Protein AF-A0A257XBR1-F1 (afdb_monomer)

Radius of gyration: 21.32 Å; Cα contacts (8 Å, |Δi|>4): 31; chains: 1; bounding box: 71×29×44 Å

Secondary structure (DSSP, 8-state):
-HHHHHHH---S-----TTT-TT--S--TT-GGGHHHHHHHHHHHHHHHHHTT------S----TTS------TTTT----------

pLDDT: mean 77.7, std 20.83, range [36.5, 98.12]

Mean predicted ali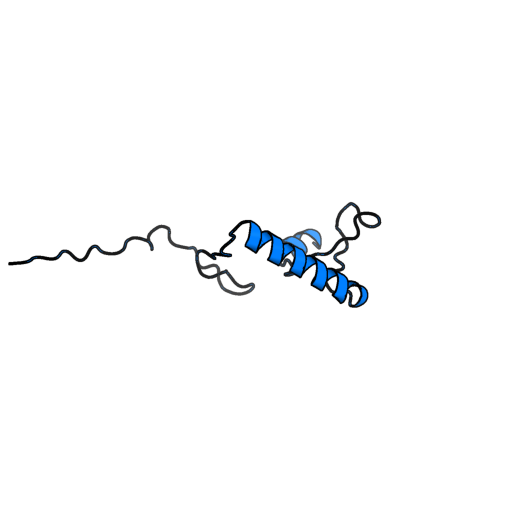gned error: 12.59 Å

Foldseek 3Di:
DVVVVCVLDPDPDFDDDCVVCVPSPDGCPPPPVCVVVCVVVVVVVVVVCVVVVPPVDDDDDDDDRPRPDDDPDPPPPDDPPPDDDDD

Sequence (87 aa):
AEIVKRYSVRPAEELYDLKNDPNELHNLADDPAQAERIKQMRGEVDTWMQQQGDKQTVFGKPLLIGEPVTMVDPGAGKKKKAKSPGK

Solvent-accessible surface area (backbone atoms only — not comparable to full-atom values): 6025 Å² total; per-residue (Å²): 116,69,75,62,50,56,73,74,56,71,71,99,63,81,35,63,54,59,92,86,34,77,78,63,80,59,72,42,58,85,39,75,91,40,48,67,59,50,56,52,54,51,52,53,51,55,50,50,37,56,74,72,65,58,77,81,77,74,89,70,82,80,83,50,94,89,56,81,85,75,78,79,62,92,69,81,77,70,75,78,79,80,79,80,80,90,129

Structure (mmCIF, N/CA/C/O backbone):
data_AF-A0A257XBR1-F1
#
_entry.id   AF-A0A257XBR1-F1
#
loop_
_atom_site.group_PDB
_atom_site.id
_atom_site.type_symbol
_atom_site.label_atom_id
_atom_site.label_alt_id
_atom_site.label_comp_id
_atom_site.label_asym_id
_atom_site.label_entity_id
_atom_site.label_seq_id
_atom_site.pdbx_PDB_ins_code
_atom_site.Cartn_x
_atom_site.Cartn_y
_atom_site.Cartn_z
_atom_site.occupancy
_atom_site.B_iso_or_equiv
_atom_site.auth_seq_id
_atom_site.auth_comp_id
_atom_site.auth_asym_id
_atom_site.auth_atom_id
_atom_site.pdbx_PDB_model_num
ATOM 1 N N . ALA A 1 1 ? -3.176 4.819 -26.235 1.00 55.78 1 ALA A N 1
ATOM 2 C CA . ALA A 1 1 ? -4.315 3.958 -25.844 1.00 55.78 1 ALA A CA 1
ATOM 3 C C . ALA A 1 1 ? -4.152 3.387 -24.431 1.00 55.78 1 ALA A C 1
ATOM 5 O O . ALA A 1 1 ? -5.122 3.366 -23.687 1.00 55.78 1 ALA A O 1
ATOM 6 N N . GLU A 1 2 ? -2.945 2.984 -24.026 1.00 58.00 2 GLU A N 1
ATOM 7 C CA . GLU A 1 2 ? -2.684 2.342 -22.725 1.00 58.00 2 GLU A CA 1
ATOM 8 C C . GLU A 1 2 ? -2.953 3.237 -21.495 1.00 58.00 2 GLU A C 1
ATOM 10 O O . GLU A 1 2 ? -3.634 2.816 -20.564 1.00 58.00 2 GLU A O 1
ATOM 15 N N . ILE A 1 3 ? -2.553 4.515 -21.547 1.00 57.47 3 ILE A N 1
ATOM 16 C CA . ILE A 1 3 ? -2.777 5.504 -20.469 1.00 57.47 3 ILE A CA 1
ATOM 17 C C . ILE A 1 3 ? -4.276 5.692 -20.153 1.00 57.47 3 ILE A C 1
ATOM 19 O O . ILE A 1 3 ? -4.666 5.817 -18.995 1.00 57.47 3 ILE A O 1
ATOM 23 N N . VAL A 1 4 ? -5.136 5.656 -21.177 1.00 57.03 4 VAL A N 1
ATOM 24 C CA . VAL A 1 4 ? -6.594 5.838 -21.033 1.00 57.03 4 VAL A CA 1
ATOM 25 C C . VAL A 1 4 ? -7.249 4.618 -20.370 1.00 57.03 4 VAL A C 1
ATOM 27 O O . VAL A 1 4 ? -8.225 4.752 -19.631 1.00 57.03 4 VAL A O 1
ATOM 30 N N . LYS A 1 5 ? -6.687 3.419 -20.571 1.00 57.31 5 LYS A N 1
ATOM 31 C CA . LYS A 1 5 ? -7.210 2.179 -19.984 1.00 57.31 5 LYS A CA 1
ATOM 32 C C . LYS A 1 5 ? -6.971 2.118 -18.470 1.00 57.31 5 LYS A C 1
ATOM 34 O O . LYS A 1 5 ? -7.890 1.744 -17.747 1.00 57.31 5 LYS A O 1
ATOM 39 N N . ARG A 1 6 ? -5.811 2.588 -17.987 1.00 55.97 6 ARG A N 1
ATOM 40 C CA . ARG A 1 6 ? -5.496 2.716 -16.544 1.00 55.97 6 ARG A CA 1
ATOM 41 C C . ARG A 1 6 ? -6.441 3.674 -15.807 1.00 55.97 6 ARG A C 1
ATOM 43 O O . ARG A 1 6 ? -6.689 3.519 -14.619 1.00 55.97 6 ARG A O 1
ATOM 50 N N . TYR A 1 7 ? -7.002 4.649 -16.522 1.00 52.81 7 TYR A N 1
ATOM 51 C CA . TYR A 1 7 ? -8.018 5.551 -15.976 1.00 52.81 7 TYR A CA 1
ATOM 52 C C . TYR A 1 7 ? -9.411 4.919 -15.872 1.00 52.81 7 TYR A C 1
ATOM 54 O O . TYR A 1 7 ? -10.212 5.364 -15.058 1.00 52.81 7 TYR A O 1
ATOM 62 N N . SER A 1 8 ? -9.707 3.898 -16.682 1.00 57.41 8 SER A N 1
ATOM 63 C CA . SER A 1 8 ? -11.043 3.288 -16.751 1.00 57.41 8 SER A CA 1
ATOM 64 C C . SER A 1 8 ? -11.221 2.112 -15.787 1.00 57.41 8 SER A C 1
ATOM 66 O O . SER A 1 8 ? -12.345 1.805 -15.401 1.00 57.41 8 SER A O 1
ATOM 68 N N . VAL A 1 9 ? -10.127 1.448 -15.400 1.00 62.94 9 VAL A N 1
ATOM 69 C CA . VAL A 1 9 ? -10.123 0.329 -14.450 1.00 62.94 9 VAL A CA 1
ATOM 70 C C . VAL A 1 9 ? -8.896 0.477 -13.564 1.00 62.94 9 VAL A C 1
ATOM 72 O O . VAL A 1 9 ? -7.773 0.278 -14.027 1.00 62.94 9 VAL A O 1
ATOM 75 N N . ARG A 1 10 ? -9.114 0.843 -12.300 1.00 69.12 10 ARG A N 1
ATOM 76 C CA . ARG A 1 10 ? -8.063 0.830 -11.283 1.00 69.12 10 ARG A CA 1
ATOM 77 C C . ARG A 1 10 ? -8.182 -0.449 -10.458 1.00 69.12 10 ARG A C 1
ATOM 79 O O . ARG A 1 10 ? -9.298 -0.764 -10.035 1.00 69.12 10 ARG A O 1
ATOM 86 N N . PRO A 1 11 ? -7.084 -1.199 -10.267 1.00 82.19 11 PRO A N 1
ATOM 87 C CA . PRO A 1 11 ? -7.090 -2.321 -9.342 1.00 82.19 11 PRO A CA 1
ATOM 88 C C . PRO A 1 11 ? -7.385 -1.815 -7.926 1.00 82.19 11 PRO A C 1
ATOM 90 O O . PRO A 1 11 ? -7.209 -0.634 -7.627 1.00 82.19 11 PRO A O 1
ATOM 93 N N . ALA A 1 12 ? -7.857 -2.713 -7.063 1.00 86.31 12 ALA A N 1
ATOM 94 C CA . ALA A 1 12 ? -8.153 -2.365 -5.675 1.00 86.31 12 ALA A CA 1
ATOM 95 C C . ALA A 1 12 ? -6.899 -1.894 -4.920 1.00 86.31 12 ALA A C 1
ATOM 97 O O . ALA A 1 12 ? -7.008 -1.078 -4.009 1.00 86.31 12 ALA A O 1
ATOM 98 N N . GLU A 1 13 ? -5.726 -2.399 -5.311 1.00 92.06 13 GLU A N 1
ATOM 99 C CA . GLU A 1 13 ? -4.452 -2.113 -4.666 1.00 92.06 13 GLU A CA 1
ATOM 100 C C . GLU A 1 13 ? -3.364 -1.817 -5.701 1.00 92.06 13 GLU A C 1
ATOM 102 O O . GLU A 1 13 ? -3.313 -2.407 -6.785 1.00 92.06 13 GLU A O 1
ATOM 107 N N . GLU A 1 14 ? -2.489 -0.878 -5.351 1.00 94.25 14 GLU A N 1
ATOM 108 C CA . GLU A 1 14 ? -1.364 -0.435 -6.165 1.00 94.25 14 GLU A CA 1
ATOM 109 C C . GLU A 1 14 ? -0.106 -0.374 -5.280 1.00 94.25 14 GLU A C 1
ATOM 111 O O . GLU A 1 14 ? -0.118 0.272 -4.232 1.00 94.25 14 GLU A O 1
ATOM 116 N N . LEU A 1 15 ? 0.970 -1.058 -5.681 1.00 95.88 15 LEU A N 1
ATOM 117 C CA . LEU A 1 15 ? 2.255 -1.096 -4.976 1.00 95.88 15 LEU A CA 1
ATOM 118 C C . LEU A 1 15 ? 3.382 -0.729 -5.946 1.00 95.88 15 LEU A C 1
ATOM 120 O O . LEU A 1 15 ? 3.545 -1.391 -6.967 1.00 95.88 15 LEU A O 1
ATOM 124 N N . TYR A 1 16 ? 4.188 0.277 -5.603 1.00 97.12 16 TYR A N 1
ATOM 125 C CA . TYR A 1 16 ? 5.288 0.761 -6.444 1.00 97.12 16 TYR A CA 1
ATOM 126 C C . TYR A 1 16 ? 6.620 0.738 -5.699 1.00 97.12 16 TYR A C 1
ATOM 128 O O . TYR A 1 16 ? 6.700 1.086 -4.519 1.00 97.12 16 TYR A O 1
ATOM 136 N N . ASP A 1 17 ? 7.685 0.370 -6.407 1.00 96.94 17 ASP A N 1
ATOM 137 C CA . ASP A 1 17 ? 9.056 0.550 -5.935 1.00 96.94 17 ASP A CA 1
ATOM 138 C C . ASP A 1 17 ? 9.582 1.903 -6.415 1.00 96.94 17 ASP A C 1
ATOM 140 O O . ASP A 1 17 ? 10.166 2.005 -7.487 1.00 96.94 17 ASP A O 1
ATOM 144 N N . LEU A 1 18 ? 9.421 2.948 -5.604 1.00 96.62 18 LEU A N 1
ATOM 145 C CA . LEU A 1 18 ? 9.800 4.316 -5.980 1.00 96.62 18 LEU A CA 1
ATOM 146 C C . LEU A 1 18 ? 11.296 4.498 -6.284 1.00 96.62 18 LEU A C 1
ATOM 148 O O . LEU A 1 18 ? 11.678 5.475 -6.927 1.00 96.62 18 LEU A O 1
ATOM 152 N N . LYS A 1 19 ? 12.163 3.588 -5.819 1.00 97.38 19 LYS A N 1
ATOM 153 C CA . LYS A 1 19 ? 13.599 3.658 -6.110 1.00 97.38 19 LYS A CA 1
ATOM 154 C C . LYS A 1 19 ? 13.885 3.270 -7.558 1.00 97.38 19 LYS A C 1
ATOM 156 O O . LYS A 1 19 ? 14.749 3.877 -8.187 1.00 97.38 19 LYS A O 1
ATOM 161 N N . ASN A 1 20 ? 13.186 2.253 -8.055 1.00 96.44 20 ASN A N 1
ATOM 162 C CA . ASN A 1 20 ? 13.387 1.696 -9.392 1.00 96.44 20 ASN A CA 1
ATOM 163 C C . ASN A 1 20 ? 12.326 2.171 -10.404 1.00 96.44 20 ASN A C 1
ATOM 165 O O . ASN A 1 20 ? 12.575 2.143 -11.605 1.00 96.44 20 ASN A O 1
ATOM 169 N N . ASP A 1 21 ? 11.181 2.646 -9.922 1.00 97.00 21 ASP A N 1
ATOM 170 C CA . ASP A 1 21 ? 10.038 3.150 -10.681 1.00 97.00 21 ASP A CA 1
ATOM 171 C C . ASP A 1 21 ? 9.527 4.478 -10.075 1.00 97.00 21 ASP A C 1
ATOM 173 O O . ASP A 1 21 ? 8.471 4.535 -9.440 1.00 97.00 21 ASP A O 1
ATOM 177 N N . PRO A 1 22 ? 10.272 5.584 -10.255 1.00 97.00 22 PRO A N 1
ATOM 178 C CA . PRO A 1 22 ? 9.927 6.884 -9.672 1.00 97.00 22 PRO A CA 1
ATOM 179 C C . PRO A 1 22 ? 8.657 7.512 -10.264 1.00 97.00 22 PRO A C 1
ATOM 181 O O . PRO A 1 22 ? 8.147 8.485 -9.717 1.00 97.00 22 PRO A O 1
ATOM 184 N N . ASN A 1 23 ? 8.171 6.988 -11.393 1.00 96.25 23 ASN A N 1
ATOM 185 C CA . ASN A 1 23 ? 6.975 7.477 -12.076 1.00 96.25 23 ASN A CA 1
ATOM 186 C 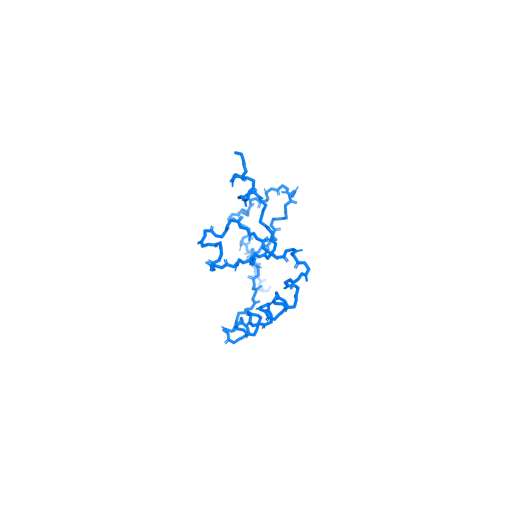C . ASN A 1 23 ? 5.761 6.554 -11.871 1.00 96.25 23 ASN A C 1
ATOM 188 O O . ASN A 1 23 ? 4.742 6.764 -12.531 1.00 96.25 23 ASN A O 1
ATOM 192 N N . GLU A 1 24 ? 5.866 5.541 -11.001 1.00 95.12 24 GLU A N 1
ATOM 193 C CA . GLU A 1 24 ? 4.764 4.642 -10.628 1.00 95.12 24 GLU A CA 1
ATOM 194 C C . GLU A 1 24 ? 4.081 4.007 -11.854 1.00 95.12 24 GLU A C 1
ATOM 196 O O . GLU A 1 24 ? 2.851 3.953 -11.988 1.00 95.12 24 GLU A O 1
ATOM 201 N N . LEU A 1 25 ? 4.877 3.580 -12.830 1.00 93.06 25 LEU A N 1
ATOM 202 C CA . LEU A 1 25 ? 4.395 2.989 -14.076 1.00 93.06 25 LEU A CA 1
ATOM 203 C C . LEU A 1 25 ? 4.201 1.473 -13.967 1.00 93.06 25 LEU A C 1
ATOM 205 O O . LEU A 1 25 ? 3.505 0.889 -14.801 1.00 93.06 25 LEU A O 1
ATOM 209 N N . HIS A 1 26 ? 4.784 0.833 -12.957 1.00 93.81 26 HIS A N 1
ATOM 210 C CA . HIS A 1 26 ? 4.855 -0.615 -12.806 1.00 93.81 26 HIS A CA 1
ATOM 211 C C . HIS A 1 26 ? 4.237 -1.048 -11.478 1.00 93.81 26 HIS A C 1
ATOM 213 O O . HIS A 1 26 ? 4.904 -1.124 -10.451 1.00 93.81 26 HIS A O 1
ATOM 219 N N . ASN A 1 27 ? 2.935 -1.347 -11.511 1.00 94.69 27 ASN A N 1
ATOM 220 C CA . ASN A 1 27 ? 2.225 -1.841 -10.336 1.00 94.69 27 ASN A CA 1
ATOM 221 C C . ASN A 1 27 ? 2.668 -3.276 -10.000 1.00 94.69 27 ASN A C 1
ATOM 223 O O . ASN A 1 27 ? 2.501 -4.183 -10.813 1.00 94.69 27 ASN A O 1
ATOM 227 N N . LEU A 1 28 ? 3.186 -3.469 -8.790 1.00 96.19 28 LEU A N 1
ATOM 228 C CA . LEU A 1 28 ? 3.653 -4.739 -8.234 1.00 96.19 28 LEU A CA 1
ATOM 229 C C . LEU A 1 28 ? 2.601 -5.427 -7.348 1.00 96.19 28 LEU A C 1
ATOM 231 O O . LEU A 1 28 ? 2.908 -6.436 -6.720 1.00 96.19 28 LEU A O 1
ATOM 235 N N . ALA A 1 29 ? 1.380 -4.891 -7.257 1.00 94.75 29 ALA A N 1
ATOM 236 C CA . ALA A 1 29 ? 0.359 -5.390 -6.334 1.00 94.75 29 ALA A CA 1
ATOM 237 C C . ALA A 1 29 ? -0.031 -6.862 -6.576 1.00 94.75 29 ALA A C 1
ATOM 239 O O . ALA A 1 29 ? -0.333 -7.583 -5.630 1.00 94.75 29 ALA A O 1
ATOM 240 N N . ASP A 1 30 ? 0.020 -7.322 -7.828 1.00 93.62 30 ASP A N 1
ATOM 241 C CA . ASP A 1 30 ? -0.314 -8.705 -8.195 1.00 93.62 30 ASP A CA 1
ATOM 242 C C . ASP A 1 30 ? 0.912 -9.643 -8.216 1.00 93.62 30 ASP A C 1
ATOM 244 O O . ASP A 1 30 ? 0.776 -10.827 -8.529 1.00 93.62 30 ASP A O 1
ATOM 248 N N . ASP A 1 31 ? 2.117 -9.147 -7.899 1.00 96.19 31 ASP A N 1
ATOM 249 C CA . ASP A 1 31 ? 3.326 -9.973 -7.824 1.00 96.19 31 ASP A CA 1
ATOM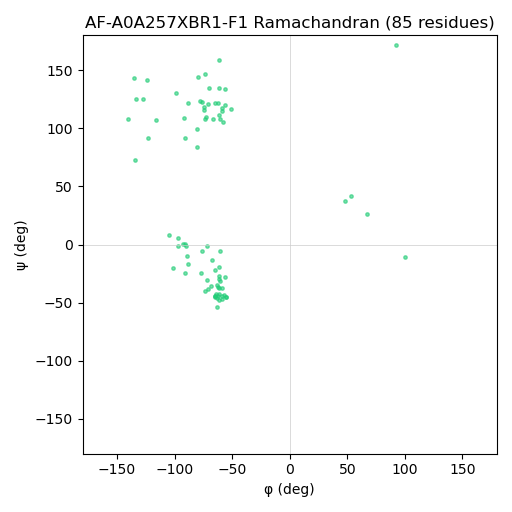 250 C C . ASP A 1 31 ? 3.299 -10.835 -6.543 1.00 96.19 31 ASP A C 1
ATOM 252 O O . ASP A 1 31 ? 3.329 -10.290 -5.432 1.00 96.19 31 ASP A O 1
ATOM 256 N N . PRO A 1 32 ? 3.303 -12.182 -6.646 1.00 96.81 32 PRO A N 1
ATOM 257 C CA . PRO A 1 32 ? 3.316 -13.065 -5.482 1.00 96.81 32 PRO A CA 1
ATOM 258 C C . PRO A 1 32 ? 4.486 -12.813 -4.523 1.00 96.81 32 PRO A C 1
ATOM 260 O O . PRO A 1 32 ? 4.348 -13.044 -3.321 1.00 96.81 32 PRO A O 1
ATOM 263 N N . ALA A 1 33 ? 5.624 -12.315 -5.019 1.00 97.31 33 ALA A N 1
ATOM 264 C CA . ALA A 1 33 ? 6.770 -11.966 -4.185 1.00 97.31 33 ALA A CA 1
ATOM 265 C C . ALA A 1 33 ? 6.474 -10.800 -3.223 1.00 97.31 33 ALA A C 1
ATOM 267 O O . ALA A 1 33 ? 7.136 -10.673 -2.193 1.00 97.31 33 ALA A O 1
ATOM 268 N N . GLN A 1 34 ? 5.470 -9.971 -3.525 1.00 97.44 34 GLN A N 1
ATOM 269 C CA . GLN A 1 34 ? 5.064 -8.823 -2.711 1.00 97.44 34 GLN A CA 1
ATOM 270 C C . GLN A 1 34 ? 3.881 -9.113 -1.778 1.00 97.44 34 GLN A C 1
ATOM 272 O O . GLN A 1 34 ? 3.492 -8.240 -1.001 1.00 97.44 34 GLN A O 1
ATOM 277 N N . ALA A 1 35 ? 3.320 -10.325 -1.787 1.00 96.12 35 ALA A N 1
ATOM 278 C CA . ALA A 1 35 ? 2.092 -10.640 -1.054 1.00 96.12 35 ALA A CA 1
ATOM 279 C C . ALA A 1 35 ? 2.170 -10.319 0.454 1.00 96.12 35 ALA A C 1
ATOM 281 O O . ALA A 1 35 ? 1.264 -9.694 1.009 1.00 96.12 35 ALA A O 1
ATOM 282 N N . GLU A 1 36 ? 3.272 -10.684 1.119 1.00 97.62 36 GLU A N 1
ATOM 283 C CA . GLU A 1 36 ? 3.455 -10.384 2.548 1.00 97.62 36 GLU A CA 1
ATOM 284 C C . GLU A 1 36 ? 3.627 -8.881 2.810 1.00 97.62 36 GLU A C 1
ATOM 286 O O . GLU A 1 36 ? 3.106 -8.359 3.797 1.00 97.62 36 GLU A O 1
ATOM 291 N N . ARG A 1 37 ? 4.292 -8.156 1.901 1.00 97.06 37 ARG A N 1
ATOM 292 C CA . ARG A 1 37 ? 4.468 -6.700 1.991 1.00 97.06 37 ARG A CA 1
ATOM 293 C C . ARG A 1 37 ? 3.126 -5.978 1.923 1.00 97.06 37 ARG A C 1
ATOM 295 O O . ARG A 1 37 ? 2.860 -5.112 2.754 1.00 97.06 37 ARG A O 1
ATOM 302 N N . ILE A 1 38 ? 2.276 -6.367 0.975 1.00 97.00 38 ILE A N 1
ATOM 303 C CA . ILE A 1 38 ? 0.926 -5.816 0.812 1.00 97.00 38 ILE A CA 1
ATOM 304 C C . ILE A 1 38 ? 0.091 -6.098 2.051 1.00 97.00 38 ILE A C 1
ATOM 306 O O . ILE A 1 38 ? -0.527 -5.190 2.598 1.00 97.00 38 ILE A O 1
ATOM 310 N N . LYS A 1 39 ? 0.108 -7.340 2.541 1.00 97.25 39 LYS A N 1
ATOM 311 C CA . LYS A 1 39 ? -0.622 -7.726 3.751 1.00 97.25 39 LYS A CA 1
ATOM 312 C C . LYS A 1 39 ? -0.213 -6.881 4.958 1.00 97.25 39 LYS A C 1
ATOM 314 O O . LYS A 1 39 ? -1.083 -6.444 5.708 1.00 97.25 39 LYS A O 1
ATOM 319 N N . GLN A 1 40 ? 1.086 -6.637 5.133 1.00 98.12 40 GLN A N 1
ATOM 320 C CA . GLN A 1 40 ? 1.592 -5.776 6.197 1.00 98.12 40 GLN A CA 1
ATOM 321 C C . GLN A 1 40 ? 1.100 -4.331 6.030 1.00 98.12 40 GLN A C 1
ATOM 323 O O . GLN A 1 40 ? 0.499 -3.785 6.953 1.00 98.12 40 GLN A O 1
ATOM 328 N N . MET A 1 41 ? 1.311 -3.729 4.857 1.00 97.56 41 MET A N 1
ATOM 329 C CA . MET A 1 41 ? 0.932 -2.336 4.586 1.00 97.56 41 MET A CA 1
ATOM 330 C C . MET A 1 41 ? -0.578 -2.113 4.708 1.00 97.56 41 MET A C 1
ATOM 332 O O . MET A 1 41 ? -1.009 -1.102 5.256 1.00 97.56 41 MET A O 1
ATOM 336 N N . ARG A 1 42 ? -1.391 -3.084 4.279 1.00 96.56 42 ARG A N 1
ATOM 337 C CA . ARG A 1 42 ? -2.844 -3.062 4.476 1.00 96.56 42 ARG A CA 1
ATOM 338 C C . ARG A 1 42 ? -3.196 -2.985 5.961 1.00 96.56 42 ARG A C 1
ATOM 340 O O . ARG A 1 42 ? -3.982 -2.133 6.356 1.00 96.56 42 ARG A O 1
ATOM 347 N N . GLY A 1 43 ? -2.558 -3.812 6.790 1.00 97.44 43 GLY A N 1
ATOM 348 C CA . GLY A 1 43 ? -2.756 -3.785 8.240 1.00 97.44 43 GLY A CA 1
ATOM 349 C C . GLY A 1 43 ? -2.334 -2.461 8.891 1.00 97.44 43 GLY A C 1
ATOM 350 O O . GLY A 1 43 ? -2.996 -1.993 9.820 1.00 97.44 43 GLY A O 1
ATOM 351 N N . GLU A 1 44 ? -1.266 -1.830 8.399 1.00 98.00 44 GLU A N 1
ATOM 352 C CA . GLU A 1 44 ? -0.825 -0.505 8.856 1.00 98.00 44 GLU A CA 1
ATOM 353 C C . GLU A 1 44 ? -1.868 0.575 8.529 1.00 98.00 44 GLU A C 1
ATOM 355 O O . GLU A 1 44 ? -2.225 1.372 9.400 1.00 98.00 44 GLU A O 1
ATOM 360 N N . VAL A 1 45 ? -2.423 0.554 7.313 1.00 96.75 45 VAL A N 1
ATOM 361 C CA . VAL A 1 45 ? -3.493 1.471 6.890 1.00 96.75 45 VAL A CA 1
ATOM 362 C C .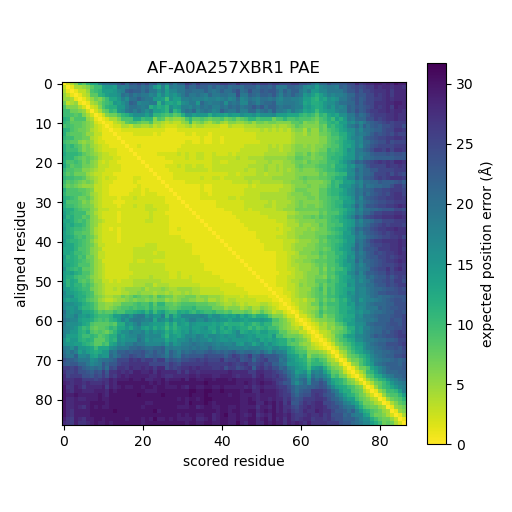 VAL A 1 45 ? -4.773 1.236 7.693 1.00 96.75 45 VAL A C 1
ATOM 364 O O . VAL A 1 45 ? -5.348 2.198 8.199 1.00 96.75 45 VAL A O 1
ATOM 367 N N . ASP A 1 46 ? -5.188 -0.017 7.889 1.00 96.25 46 ASP A N 1
ATOM 368 C CA . ASP A 1 46 ? -6.359 -0.370 8.703 1.00 96.25 46 ASP A CA 1
ATOM 369 C C . ASP A 1 46 ? -6.220 0.130 10.142 1.00 96.25 46 ASP A C 1
ATOM 371 O O . ASP A 1 46 ? -7.148 0.715 10.708 1.00 96.25 46 ASP A O 1
ATOM 375 N N . THR A 1 47 ? -5.037 -0.054 10.725 1.00 97.94 47 THR A N 1
ATOM 376 C CA . THR A 1 47 ? -4.725 0.437 12.069 1.00 97.94 47 THR A CA 1
ATOM 377 C C . THR A 1 47 ? -4.808 1.959 12.123 1.00 97.94 47 THR A C 1
ATOM 379 O O . THR A 1 47 ? -5.399 2.519 13.048 1.00 97.94 47 THR A O 1
ATOM 382 N N . TRP A 1 48 ? -4.252 2.646 11.127 1.00 98.00 48 TRP A N 1
ATOM 383 C CA . TRP A 1 48 ? -4.288 4.101 11.061 1.00 98.00 48 TRP A CA 1
ATOM 384 C C . TRP A 1 48 ? -5.714 4.643 10.887 1.00 98.00 48 TRP A C 1
ATOM 386 O O . TRP A 1 48 ? -6.103 5.553 11.618 1.00 98.00 48 TRP A O 1
ATOM 396 N N . MET A 1 49 ? -6.528 4.047 10.009 1.00 97.56 49 MET A N 1
ATOM 397 C CA . MET A 1 49 ? -7.944 4.404 9.835 1.00 97.56 49 MET A CA 1
ATOM 398 C C . MET A 1 49 ? -8.713 4.308 11.159 1.00 97.56 49 MET A C 1
ATOM 400 O O . MET A 1 49 ? -9.424 5.243 11.534 1.00 97.56 49 MET A O 1
ATOM 404 N N . GLN A 1 50 ? -8.508 3.228 11.920 1.00 96.94 50 GLN A N 1
ATOM 405 C CA . GLN A 1 50 ? -9.115 3.067 13.245 1.00 96.94 50 GLN A CA 1
ATOM 406 C C . GLN A 1 50 ? -8.672 4.168 14.217 1.00 96.94 50 GLN A C 1
ATOM 408 O O . GLN A 1 50 ? -9.506 4.729 14.929 1.00 96.94 50 GLN A O 1
ATOM 413 N N . GLN A 1 51 ? -7.383 4.525 14.224 1.00 97.94 51 GLN A N 1
ATOM 414 C CA . GLN A 1 51 ? -6.853 5.605 15.067 1.00 97.94 51 GLN A CA 1
ATOM 415 C C . GLN A 1 51 ? -7.442 6.974 14.716 1.00 97.94 51 GLN A C 1
ATOM 417 O O . GLN A 1 51 ? -7.654 7.790 15.611 1.00 97.94 51 GLN A O 1
ATOM 422 N N . GLN A 1 52 ? -7.729 7.229 13.436 1.00 97.69 52 GLN A N 1
ATOM 423 C CA . GLN A 1 52 ? -8.378 8.470 13.000 1.00 97.69 52 GLN A CA 1
ATOM 424 C C . GLN A 1 52 ? -9.886 8.493 13.296 1.00 97.69 52 GLN A C 1
ATOM 426 O O . GLN A 1 52 ? -10.543 9.512 13.083 1.00 97.69 52 GLN A O 1
ATOM 431 N N . GLY A 1 53 ? -10.452 7.385 13.788 1.00 96.31 53 GLY A N 1
ATOM 432 C CA . GLY A 1 53 ? -11.894 7.231 13.949 1.00 96.31 53 GLY A CA 1
ATOM 433 C C . GLY A 1 53 ? -12.635 7.174 12.611 1.00 96.31 53 GLY A C 1
ATOM 434 O O . GLY A 1 53 ? -13.813 7.542 12.557 1.00 96.31 53 GLY A O 1
ATOM 435 N N . ASP A 1 54 ? -11.960 6.743 11.539 1.00 95.38 54 ASP A N 1
ATOM 436 C CA . ASP A 1 54 ? -12.581 6.548 10.234 1.00 95.38 54 ASP A CA 1
ATOM 437 C C . ASP A 1 54 ? -13.627 5.427 10.326 1.00 95.38 54 ASP A C 1
ATOM 439 O O . ASP A 1 54 ? -13.346 4.297 10.724 1.00 95.38 54 ASP A O 1
ATOM 443 N N . LYS A 1 55 ? -14.869 5.766 9.978 1.00 92.06 55 LYS A N 1
ATOM 444 C CA . LYS A 1 55 ? -16.018 4.850 10.002 1.00 92.06 55 LYS A CA 1
ATOM 445 C C . LYS A 1 55 ? -16.226 4.133 8.671 1.00 92.06 55 LYS A C 1
ATOM 447 O O . LYS A 1 55 ? -17.226 3.429 8.535 1.00 92.06 55 LYS A O 1
ATOM 452 N N . GLN A 1 56 ? -15.374 4.401 7.679 1.00 87.75 56 GLN A N 1
ATOM 453 C CA . GLN A 1 56 ? -15.433 3.866 6.318 1.00 87.75 56 GLN A CA 1
ATOM 454 C C . GLN A 1 56 ? -16.841 3.974 5.715 1.00 87.75 56 GLN A C 1
ATOM 456 O O . GLN A 1 56 ? -17.346 3.073 5.046 1.00 87.75 56 GLN A O 1
ATOM 461 N N . THR A 1 57 ? -17.535 5.074 6.019 1.00 87.56 57 THR A N 1
ATOM 462 C CA . THR A 1 57 ? -18.941 5.230 5.649 1.00 87.56 57 THR A CA 1
ATOM 463 C C . THR A 1 57 ? -19.046 5.512 4.158 1.00 87.56 57 THR A C 1
ATOM 465 O O . THR A 1 57 ? -18.614 6.558 3.681 1.00 87.56 57 THR A O 1
ATOM 468 N N . VAL A 1 58 ? -19.668 4.593 3.425 1.00 80.94 58 VAL A N 1
ATOM 469 C CA . VAL A 1 58 ? -19.969 4.768 2.003 1.00 80.94 58 VAL A CA 1
ATOM 470 C C . VAL A 1 58 ? -21.324 5.458 1.859 1.00 80.94 58 VAL A C 1
ATOM 472 O O . VAL A 1 58 ? -22.347 4.956 2.328 1.00 80.94 58 VAL A O 1
ATOM 475 N N . PHE A 1 59 ? -21.345 6.613 1.195 1.00 77.56 59 PHE A N 1
ATOM 476 C CA . PHE A 1 59 ? -22.584 7.315 0.873 1.00 77.56 59 PHE A CA 1
ATOM 477 C C . PHE A 1 59 ? -23.086 6.881 -0.509 1.00 77.56 59 PHE A C 1
ATOM 479 O O . PHE A 1 59 ? -22.513 7.246 -1.531 1.00 77.56 59 PHE A O 1
ATOM 486 N N . GLY A 1 60 ? -24.179 6.114 -0.532 1.00 75.75 60 GLY A N 1
ATOM 487 C CA . GLY A 1 60 ? -24.7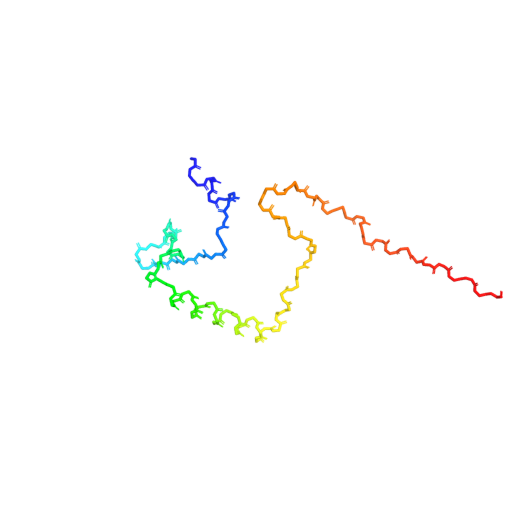75 5.569 -1.758 1.00 75.75 60 GLY A CA 1
ATOM 488 C C . GLY A 1 60 ? -24.256 4.174 -2.123 1.00 75.75 60 GLY A C 1
ATOM 489 O O . GLY A 1 60 ? -23.341 3.652 -1.493 1.00 75.75 60 GLY A O 1
ATOM 490 N N . LYS A 1 61 ? -24.874 3.535 -3.125 1.00 67.56 61 LYS A N 1
ATOM 491 C CA . LYS A 1 61 ? -24.382 2.263 -3.676 1.00 67.56 61 LYS A CA 1
ATOM 492 C C . LYS A 1 61 ? -23.164 2.570 -4.565 1.00 67.56 61 LYS A C 1
ATOM 494 O O . LYS A 1 61 ? -23.329 3.355 -5.501 1.00 67.56 61 LYS A O 1
ATOM 499 N N . PRO A 1 62 ? -21.974 1.988 -4.315 1.00 70.44 62 PRO A N 1
ATOM 500 C CA . PRO A 1 62 ? -20.846 2.115 -5.231 1.00 70.44 62 PRO A CA 1
ATOM 501 C C . PRO A 1 62 ? -21.237 1.641 -6.629 1.00 70.44 62 PRO A C 1
ATOM 503 O O . PRO A 1 62 ? -21.848 0.581 -6.774 1.00 70.44 62 PRO A O 1
ATOM 506 N N . LEU A 1 63 ? -20.881 2.418 -7.649 1.00 71.38 63 LEU A N 1
ATOM 507 C CA . LEU A 1 63 ? -21.037 1.994 -9.034 1.00 71.38 63 LEU A CA 1
ATOM 508 C C . LEU A 1 63 ? -19.979 0.933 -9.327 1.00 71.38 63 LEU A C 1
ATOM 510 O O . LEU A 1 63 ? -18.785 1.233 -9.364 1.00 71.38 63 LEU A O 1
ATOM 514 N N . LEU A 1 64 ? -20.417 -0.311 -9.499 1.00 71.06 64 LEU A N 1
ATOM 515 C CA . LEU A 1 64 ? -19.525 -1.396 -9.884 1.00 71.06 64 LEU A CA 1
ATOM 516 C C . LEU A 1 64 ? -19.149 -1.256 -11.362 1.00 71.06 64 LEU A C 1
ATOM 518 O O . LEU A 1 64 ? -19.954 -0.823 -12.189 1.00 71.06 64 LEU A O 1
ATOM 522 N N . ILE A 1 65 ? -17.924 -1.654 -11.705 1.00 67.19 65 ILE A N 1
ATOM 523 C CA . ILE A 1 65 ? -17.456 -1.684 -13.094 1.00 67.19 65 ILE A CA 1
ATOM 524 C C . ILE A 1 65 ? -18.387 -2.599 -13.906 1.00 67.19 65 ILE A C 1
ATOM 526 O O . ILE A 1 65 ? -18.487 -3.791 -13.629 1.00 67.19 65 ILE A O 1
ATOM 530 N N . GLY A 1 66 ? -19.078 -2.028 -14.897 1.00 68.50 66 GLY A N 1
ATOM 531 C CA . GLY A 1 66 ? -20.045 -2.732 -15.747 1.00 68.50 66 GLY A CA 1
ATOM 532 C C . GLY A 1 66 ? -21.519 -2.531 -15.371 1.00 68.50 66 GLY A C 1
ATOM 533 O O . GLY A 1 66 ? -22.384 -2.880 -16.173 1.00 68.50 66 GLY A O 1
ATOM 534 N N . GLU A 1 67 ? -21.833 -1.934 -14.215 1.00 67.56 67 GLU A N 1
ATOM 535 C CA . GLU A 1 67 ? -23.199 -1.489 -13.911 1.00 67.56 67 GLU A CA 1
ATOM 536 C C . GLU A 1 67 ? -23.500 -0.146 -14.610 1.00 67.56 67 GLU A C 1
ATOM 538 O O . GLU A 1 67 ? -22.616 0.710 -14.724 1.00 67.56 67 GLU A O 1
ATOM 543 N N . PRO A 1 68 ? -24.738 0.081 -15.094 1.00 65.56 68 PRO A N 1
ATOM 544 C CA . PRO A 1 68 ? -25.121 1.379 -15.636 1.00 65.56 68 PRO A CA 1
ATOM 545 C C . PRO A 1 68 ? -25.011 2.451 -14.545 1.00 65.56 68 PRO A C 1
ATOM 547 O O . PRO A 1 68 ? -25.472 2.252 -13.422 1.00 65.56 68 PRO A O 1
ATOM 550 N N . VAL A 1 69 ? -24.419 3.600 -14.887 1.00 63.00 69 VAL A N 1
ATOM 551 C CA . VAL A 1 69 ? -24.270 4.744 -13.976 1.00 63.00 69 VAL A CA 1
ATOM 552 C C . VAL A 1 69 ? -25.651 5.183 -13.489 1.00 63.00 69 VAL A C 1
ATOM 554 O O . VAL A 1 69 ? -26.410 5.816 -14.223 1.00 63.00 69 VAL A O 1
ATOM 557 N N . THR A 1 70 ? -25.990 4.871 -12.239 1.00 57.38 70 THR A N 1
ATOM 558 C CA . THR A 1 70 ? -27.157 5.461 -11.585 1.00 57.38 70 THR A CA 1
ATOM 559 C C . THR A 1 70 ? -26.753 6.839 -11.085 1.00 57.38 70 THR A C 1
ATOM 561 O O . THR A 1 70 ? -26.095 6.963 -10.051 1.00 57.38 70 THR A O 1
ATOM 564 N N . MET A 1 71 ? -27.111 7.884 -11.829 1.00 55.78 71 MET A N 1
ATOM 565 C CA . MET A 1 71 ? -27.011 9.255 -11.331 1.00 55.78 71 MET A CA 1
ATOM 566 C C . MET A 1 71 ? -27.818 9.343 -10.030 1.00 55.78 71 MET A C 1
ATOM 568 O O . MET A 1 71 ? -29.014 9.051 -10.024 1.00 55.78 71 MET A O 1
ATOM 572 N N . VAL A 1 72 ? -27.171 9.704 -8.919 1.00 54.81 72 VAL A N 1
ATOM 573 C CA . VAL A 1 72 ? -27.886 10.000 -7.674 1.00 54.81 72 VAL A CA 1
ATOM 574 C C . VAL A 1 72 ? -28.695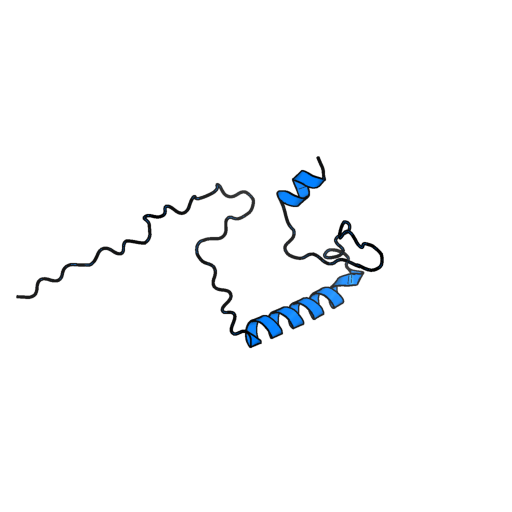 11.269 -7.925 1.00 54.81 72 VAL A C 1
ATOM 576 O O . VAL A 1 72 ? -28.124 12.350 -8.056 1.00 54.81 72 VAL A O 1
ATOM 579 N N . ASP A 1 73 ? -30.018 11.141 -8.042 1.00 51.94 73 ASP A N 1
ATOM 580 C CA . ASP A 1 73 ? 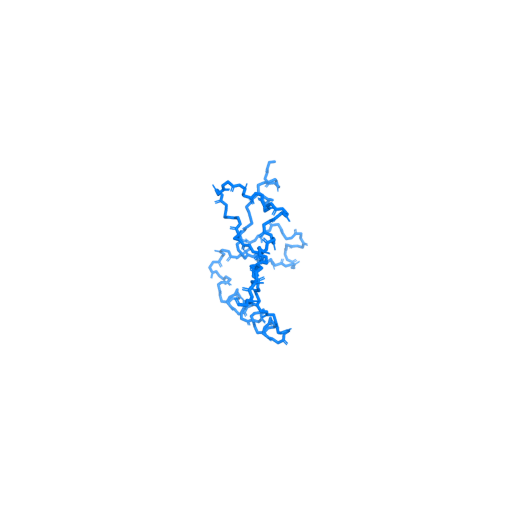-30.907 12.295 -8.164 1.00 51.94 73 ASP A CA 1
ATOM 581 C C . ASP A 1 73 ? -30.780 13.150 -6.883 1.00 51.94 73 ASP A C 1
ATOM 583 O O . ASP A 1 73 ? -31.036 12.639 -5.782 1.00 51.94 73 ASP A O 1
ATOM 587 N N . PRO A 1 74 ? -30.399 14.440 -6.977 1.00 50.97 74 PRO A N 1
ATOM 588 C CA . PRO A 1 74 ? -30.256 15.318 -5.814 1.00 50.97 74 PRO A CA 1
ATOM 589 C C . PRO A 1 74 ? -31.566 15.513 -5.016 1.00 50.97 74 PRO A C 1
ATOM 591 O O . PRO A 1 74 ? -31.551 16.116 -3.942 1.00 50.97 74 PRO A O 1
ATOM 594 N N . GLY A 1 75 ? -32.706 14.995 -5.489 1.00 47.22 75 GLY A N 1
ATOM 595 C CA . GLY A 1 75 ? -34.007 15.033 -4.821 1.00 47.22 75 GLY A CA 1
ATOM 596 C C . GLY A 1 75 ? -34.338 13.873 -3.868 1.00 47.22 75 GLY A C 1
ATOM 597 O O . GLY A 1 75 ? -35.317 13.983 -3.122 1.00 47.22 75 GLY A O 1
ATOM 598 N N . ALA A 1 76 ? -33.559 12.786 -3.820 1.00 51.50 76 ALA A N 1
ATOM 599 C CA . ALA A 1 76 ? -33.935 11.567 -3.078 1.00 51.50 76 ALA A CA 1
ATOM 600 C C . ALA A 1 76 ? -33.877 11.687 -1.532 1.00 51.50 76 ALA A C 1
ATOM 602 O O . ALA A 1 76 ? -34.233 10.752 -0.815 1.00 51.50 76 ALA A O 1
ATOM 603 N N . GLY A 1 77 ? -33.469 12.845 -0.996 1.00 47.97 77 GLY A N 1
ATOM 604 C CA . GLY A 1 77 ? -33.379 13.123 0.444 1.00 47.97 77 GLY A CA 1
ATOM 605 C C . GLY A 1 77 ? -34.634 13.713 1.106 1.00 47.97 77 GLY A C 1
ATOM 606 O O . GLY A 1 77 ? -34.628 13.939 2.319 1.00 47.97 77 GLY A O 1
ATOM 607 N N . LYS A 1 78 ? -35.732 13.982 0.384 1.00 43.88 78 LYS A N 1
ATOM 608 C CA . LYS A 1 78 ? -36.953 14.519 1.018 1.00 43.88 78 LYS A CA 1
ATOM 609 C C . LYS A 1 78 ? -37.769 13.405 1.680 1.00 43.88 78 LYS A C 1
ATOM 611 O O . LYS A 1 78 ? -38.756 12.924 1.126 1.00 43.88 78 LYS A O 1
ATOM 616 N N . LYS A 1 79 ? -37.410 13.046 2.920 1.00 44.88 79 LYS A N 1
ATOM 617 C CA . LYS A 1 79 ? -38.333 12.362 3.842 1.00 44.88 79 LYS A CA 1
ATOM 618 C C . LYS A 1 79 ? -39.636 13.167 3.898 1.00 44.88 79 LYS A C 1
ATOM 620 O O . LYS A 1 79 ? -39.636 14.320 4.334 1.00 44.88 79 LYS A O 1
ATOM 625 N N . LYS A 1 80 ? -40.753 12.578 3.458 1.00 42.38 80 LYS A N 1
ATOM 626 C CA . LYS A 1 80 ? -42.084 13.154 3.681 1.00 42.38 80 LYS A CA 1
ATOM 627 C C . LYS A 1 80 ? -42.289 13.279 5.194 1.00 42.38 80 LYS A C 1
ATOM 629 O O . LYS A 1 80 ? -42.337 12.268 5.889 1.00 42.38 80 LYS A O 1
ATOM 634 N N . LYS A 1 81 ? -42.403 14.507 5.716 1.00 39.47 81 LYS A N 1
ATOM 635 C CA . LYS A 1 81 ? -42.933 14.734 7.067 1.00 39.47 81 LYS A CA 1
ATOM 636 C C . LYS A 1 81 ? -44.366 14.199 7.082 1.00 39.47 81 LYS A C 1
ATOM 638 O O . LYS A 1 81 ? -45.245 14.795 6.462 1.00 39.47 81 LYS A O 1
ATOM 643 N N . ALA A 1 82 ? -44.590 13.079 7.765 1.00 45.97 82 ALA A N 1
ATOM 644 C CA . ALA A 1 82 ? -45.929 12.655 8.140 1.00 45.97 82 ALA A CA 1
ATOM 645 C C . ALA A 1 82 ? -46.512 13.741 9.053 1.00 45.97 82 ALA A C 1
ATOM 647 O O . ALA A 1 82 ? -46.012 13.997 10.149 1.00 45.97 82 ALA A O 1
ATOM 648 N N . LYS A 1 83 ? -47.518 14.451 8.546 1.00 42.78 83 LYS A N 1
ATOM 649 C CA . LYS A 1 83 ? -48.294 15.424 9.306 1.00 42.78 83 LYS A CA 1
ATOM 650 C C . LYS A 1 83 ? -49.194 14.611 10.237 1.00 42.78 83 LYS A C 1
ATOM 652 O O . LYS A 1 83 ? -50.106 13.946 9.763 1.00 42.78 83 LYS A O 1
ATOM 657 N N . SER A 1 84 ? -48.897 14.622 11.532 1.00 44.28 84 SER A N 1
ATOM 658 C CA . SER A 1 84 ? -49.848 14.185 12.555 1.00 44.28 84 SER A CA 1
ATOM 659 C C . SER A 1 84 ? -50.973 15.221 12.649 1.00 44.28 84 SER A C 1
ATOM 661 O O . SER A 1 84 ? -50.666 16.417 12.703 1.00 44.28 84 SER A O 1
ATOM 663 N N . PRO A 1 85 ? -52.248 14.813 12.699 1.00 40.66 85 PRO A N 1
ATOM 664 C CA . PRO A 1 85 ? -53.251 15.580 13.401 1.00 40.66 85 PRO A CA 1
ATOM 665 C C . PRO A 1 85 ? -53.767 14.738 14.567 1.00 40.66 85 PRO A C 1
ATOM 667 O O . PRO A 1 85 ? -54.507 13.776 14.383 1.00 40.66 85 PRO A O 1
ATOM 670 N N . GLY A 1 86 ? -53.369 15.122 15.777 1.00 46.31 86 GLY A N 1
ATOM 671 C CA . GLY A 1 86 ? -54.148 14.800 16.960 1.00 46.31 86 GLY A CA 1
ATOM 672 C C . GLY A 1 86 ? -55.340 15.748 17.043 1.00 46.31 86 GLY A C 1
ATOM 673 O O . GLY A 1 86 ? -55.146 16.964 17.064 1.00 46.31 86 GLY A O 1
ATOM 674 N N . LYS A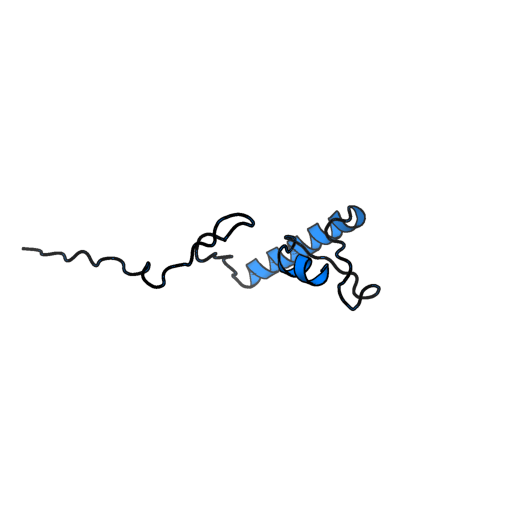 1 87 ? -56.546 15.189 17.091 1.00 36.50 87 LYS A N 1
ATOM 675 C CA . LYS A 1 87 ? -57.532 15.462 18.137 1.00 36.50 87 LYS A CA 1
ATOM 676 C C . LYS A 1 87 ? -58.554 14.333 18.170 1.00 36.50 87 LYS A C 1
ATOM 678 O O . LYS A 1 87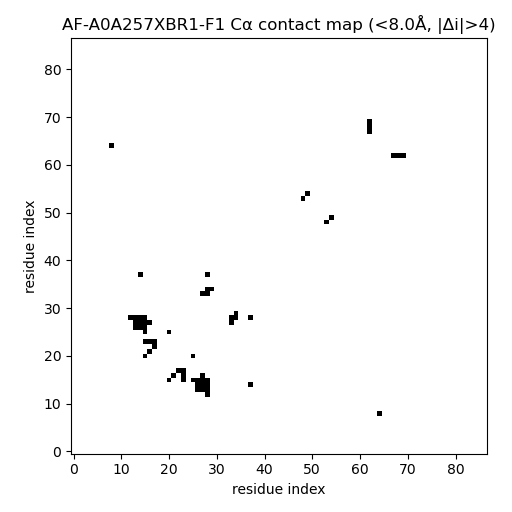 ? -58.965 13.908 17.071 1.00 36.50 87 LYS A O 1
#